Protein AF-A0A354FUV0-F1 (afdb_monomer_lite)

pLDDT: mean 94.02, std 7.77, range [60.5, 97.75]

Foldseek 3Di:
DDDDLADADEDFAAAQDVRVVCVVVNVVVNRDHYHYPNRGVVVCVVVVHDDDDDDDD

Structure (mmCIF, N/CA/C/O backbone):
data_AF-A0A354FUV0-F1
#
_entry.id   AF-A0A354FUV0-F1
#
loop_
_atom_site.group_PDB
_atom_site.id
_atom_site.type_symbol
_atom_site.label_atom_id
_atom_site.label_alt_id
_atom_site.label_comp_id
_atom_site.label_asym_id
_atom_site.label_entity_id
_atom_site.label_seq_id
_atom_site.pdbx_PDB_ins_code
_atom_site.Cartn_x
_atom_site.Cartn_y
_atom_site.Cartn_z
_atom_site.occupancy
_atom_site.B_iso_or_equiv
_atom_site.auth_seq_id
_atom_site.auth_comp_id
_atom_site.auth_asym_id
_atom_site.auth_atom_id
_atom_site.pdbx_PDB_model_num
ATOM 1 N N . THR A 1 1 ? -16.515 9.814 2.444 1.00 63.25 1 THR A N 1
ATOM 2 C CA . THR A 1 1 ? -16.458 8.427 2.967 1.00 63.25 1 THR A CA 1
ATOM 3 C C . THR A 1 1 ? -15.090 8.169 3.570 1.00 63.25 1 THR A C 1
ATOM 5 O O . THR A 1 1 ? -14.100 8.631 3.018 1.00 63.25 1 THR A O 1
ATOM 8 N N . LYS A 1 2 ? -15.024 7.509 4.734 1.00 87.19 2 LYS A N 1
ATOM 9 C CA . LYS A 1 2 ? -13.778 7.239 5.474 1.00 87.19 2 LYS A CA 1
ATOM 10 C C . LYS A 1 2 ? -13.427 5.757 5.349 1.00 87.19 2 LYS A C 1
ATOM 12 O O . LYS A 1 2 ? -14.323 4.921 5.397 1.00 87.19 2 LYS A O 1
ATOM 17 N N . LEU A 1 3 ? -12.145 5.444 5.186 1.00 92.56 3 LEU A N 1
ATOM 18 C CA . LEU A 1 3 ? -11.671 4.061 5.183 1.00 92.56 3 LEU A CA 1
ATOM 19 C C . LEU A 1 3 ? -11.847 3.430 6.574 1.00 92.56 3 LEU A C 1
ATOM 21 O O . LEU A 1 3 ? -11.550 4.057 7.594 1.00 92.56 3 LEU A O 1
ATOM 25 N N . ASP A 1 4 ? -12.319 2.187 6.599 1.00 95.38 4 ASP A N 1
ATOM 26 C CA . ASP A 1 4 ? -12.464 1.379 7.811 1.00 95.38 4 ASP A CA 1
ATOM 27 C C . ASP A 1 4 ? -11.088 0.892 8.274 1.00 95.38 4 ASP A C 1
ATOM 29 O O . ASP A 1 4 ? -10.379 0.249 7.508 1.00 95.38 4 ASP A O 1
ATOM 33 N N . ARG A 1 5 ? -10.711 1.176 9.521 1.00 95.12 5 ARG A N 1
ATOM 34 C CA . ARG A 1 5 ? -9.383 0.857 10.074 1.00 95.12 5 ARG A CA 1
ATOM 35 C C . ARG A 1 5 ? -9.181 -0.622 10.408 1.00 95.12 5 ARG A C 1
ATOM 37 O O . ARG A 1 5 ? -8.050 -1.032 10.665 1.00 95.12 5 ARG A O 1
ATOM 44 N N . THR A 1 6 ? -10.255 -1.406 10.444 1.00 95.88 6 THR A N 1
ATOM 45 C CA . THR A 1 6 ? -10.221 -2.834 10.787 1.00 95.88 6 THR A CA 1
ATOM 46 C C . THR A 1 6 ? -10.053 -3.733 9.564 1.00 95.88 6 THR A C 1
ATOM 48 O O . THR A 1 6 ? -9.558 -4.852 9.694 1.00 95.88 6 THR A O 1
ATOM 51 N N . LYS A 1 7 ? -10.393 -3.234 8.370 1.00 96.88 7 LYS A N 1
ATOM 52 C CA . LYS A 1 7 ? -10.236 -3.966 7.109 1.00 96.88 7 LYS A CA 1
ATOM 53 C C . LYS A 1 7 ? -8.775 -4.107 6.699 1.00 96.88 7 LYS A C 1
ATOM 55 O O . LYS A 1 7 ? -7.930 -3.288 7.058 1.00 96.88 7 LYS A O 1
ATOM 60 N N . THR A 1 8 ? -8.517 -5.136 5.898 1.00 97.31 8 THR A N 1
ATOM 61 C CA . THR A 1 8 ? -7.226 -5.360 5.248 1.00 97.31 8 THR A CA 1
ATOM 62 C C . THR A 1 8 ? -7.117 -4.538 3.974 1.00 97.31 8 THR A C 1
ATOM 64 O O . THR A 1 8 ? -7.994 -4.601 3.113 1.00 97.31 8 THR A O 1
ATOM 67 N N . TYR A 1 9 ? -6.015 -3.807 3.835 1.00 96.88 9 TYR A N 1
ATOM 68 C CA . TYR A 1 9 ? -5.685 -3.051 2.631 1.00 96.88 9 TYR A CA 1
ATOM 69 C C . TYR A 1 9 ? -4.387 -3.563 2.033 1.00 96.88 9 TYR A C 1
ATOM 71 O O . TYR A 1 9 ? -3.383 -3.660 2.730 1.00 96.88 9 TYR A O 1
ATOM 79 N N . LEU A 1 10 ? -4.398 -3.841 0.731 1.00 96.31 10 LEU A N 1
ATOM 80 C CA . LEU A 1 10 ? -3.182 -4.056 -0.040 1.00 96.31 10 LEU A CA 1
ATOM 81 C C . LEU A 1 10 ? -2.753 -2.728 -0.661 1.00 96.31 10 LEU A C 1
ATOM 83 O O . LEU A 1 10 ? -3.472 -2.141 -1.467 1.00 96.31 10 LEU A O 1
ATOM 87 N N . MET A 1 11 ? -1.570 -2.261 -0.292 1.00 95.44 11 MET A N 1
ATOM 88 C CA . MET A 1 11 ? -0.987 -1.026 -0.781 1.00 95.44 11 MET A CA 1
ATOM 89 C C . MET A 1 11 ? 0.158 -1.314 -1.744 1.00 95.44 11 MET A C 1
ATOM 91 O O . MET A 1 11 ? 1.004 -2.176 -1.507 1.00 95.44 11 MET A O 1
ATOM 95 N N . HIS A 1 12 ? 0.209 -0.550 -2.829 1.00 97.06 12 HIS A N 1
ATOM 96 C CA . HIS A 1 12 ? 1.267 -0.631 -3.821 1.00 97.06 12 HIS A CA 1
ATOM 97 C C . HIS A 1 12 ? 1.484 0.730 -4.490 1.00 97.06 12 HIS A C 1
ATOM 99 O O . HIS A 1 12 ? 0.685 1.657 -4.366 1.00 97.06 12 HIS A O 1
ATOM 105 N N . CYS A 1 13 ? 2.581 0.852 -5.230 1.00 96.06 13 CYS A N 1
ATOM 106 C CA . CYS A 1 13 ? 2.754 1.904 -6.228 1.00 96.06 13 CYS A CA 1
ATOM 107 C C . CYS A 1 13 ? 3.392 1.290 -7.483 1.00 96.06 13 CYS A C 1
ATOM 109 O O . CYS A 1 13 ? 3.237 0.094 -7.717 1.00 96.06 13 CYS A O 1
ATOM 111 N N . ARG A 1 14 ? 4.120 2.069 -8.295 1.00 96.31 14 ARG A N 1
ATOM 112 C CA . ARG A 1 14 ? 4.826 1.522 -9.467 1.00 96.31 14 ARG A CA 1
ATOM 113 C C . ARG A 1 14 ? 5.962 0.567 -9.074 1.00 96.31 14 ARG A C 1
ATOM 115 O O . ARG A 1 14 ? 6.018 -0.544 -9.580 1.00 96.31 14 ARG A O 1
ATOM 122 N N . SER A 1 15 ? 6.841 0.993 -8.167 1.00 97.19 15 SER A N 1
ATOM 123 C CA . SER A 1 15 ? 8.108 0.309 -7.843 1.00 97.19 15 SER A CA 1
ATOM 124 C C . SER A 1 15 ? 8.372 0.135 -6.341 1.00 97.19 15 SER A C 1
ATOM 126 O O . SER A 1 15 ? 9.500 -0.130 -5.953 1.00 97.19 15 SER A O 1
ATOM 128 N N . GLY A 1 16 ? 7.371 0.363 -5.488 1.00 96.69 16 GLY A N 1
ATOM 129 C CA . GLY A 1 16 ? 7.496 0.246 -4.028 1.00 96.69 16 GLY A CA 1
ATOM 130 C C . GLY A 1 16 ? 7.699 1.552 -3.264 1.00 96.69 16 GLY A C 1
ATOM 131 O O . GLY A 1 16 ? 7.032 1.758 -2.254 1.00 96.69 16 GLY A O 1
ATOM 132 N N . GLY A 1 17 ? 8.522 2.476 -3.770 1.00 97.00 17 GLY A N 1
ATOM 133 C CA . GLY A 1 17 ? 8.992 3.636 -2.991 1.00 97.00 17 GLY A CA 1
ATOM 134 C C . GLY A 1 17 ? 7.895 4.512 -2.364 1.00 97.00 17 GLY A C 1
ATOM 135 O O . GLY A 1 17 ? 7.893 4.733 -1.156 1.00 97.00 17 GLY A O 1
ATOM 136 N N . ARG A 1 18 ? 6.912 4.968 -3.155 1.00 97.31 18 ARG A N 1
ATOM 137 C CA . ARG A 1 18 ? 5.813 5.829 -2.656 1.00 97.31 18 ARG A CA 1
ATOM 138 C C . ARG A 1 18 ? 4.928 5.118 -1.635 1.00 97.31 18 ARG A C 1
ATOM 140 O O . ARG A 1 18 ? 4.543 5.707 -0.633 1.00 97.31 18 ARG A O 1
ATOM 147 N N . SER A 1 19 ? 4.620 3.848 -1.892 1.00 96.88 19 SER A N 1
ATOM 148 C CA . SER A 1 19 ? 3.844 3.027 -0.960 1.00 96.88 19 SER A CA 1
ATOM 149 C C . SER A 1 19 ? 4.585 2.833 0.364 1.00 96.88 19 SER A C 1
ATOM 151 O O . SER A 1 19 ? 3.976 3.036 1.409 1.00 96.88 19 SER A O 1
ATOM 153 N N . THR A 1 20 ? 5.898 2.572 0.337 1.00 97.56 20 THR A N 1
ATOM 154 C CA . THR A 1 20 ? 6.725 2.478 1.551 1.00 97.56 20 THR A CA 1
ATOM 155 C C . THR A 1 20 ? 6.679 3.769 2.362 1.00 97.56 20 THR A C 1
ATOM 157 O O . THR A 1 20 ? 6.430 3.732 3.563 1.00 97.56 20 THR A O 1
ATOM 160 N N . ALA A 1 21 ? 6.845 4.920 1.700 1.00 97.62 21 ALA A N 1
ATOM 161 C CA . ALA A 1 21 ? 6.830 6.229 2.352 1.00 97.62 21 ALA A CA 1
ATOM 162 C C . ALA A 1 21 ? 5.497 6.544 3.058 1.00 97.62 21 ALA A C 1
ATOM 164 O O . ALA A 1 21 ? 5.468 7.334 3.998 1.00 97.62 21 ALA A O 1
ATOM 165 N N . SER A 1 22 ? 4.393 5.920 2.636 1.00 96.69 22 SER A N 1
ATOM 166 C CA . SER A 1 22 ? 3.085 6.114 3.265 1.00 96.69 22 SER A CA 1
ATOM 167 C C . SER A 1 22 ? 2.834 5.224 4.489 1.00 96.69 22 SER A C 1
ATOM 169 O O . SER A 1 22 ? 1.991 5.576 5.313 1.00 96.69 22 SER A O 1
ATOM 171 N N . LEU A 1 23 ? 3.566 4.115 4.667 1.00 96.44 23 LEU A N 1
ATOM 172 C CA . LEU A 1 23 ? 3.341 3.160 5.766 1.00 96.44 23 LEU A CA 1
ATOM 173 C C . LEU A 1 23 ? 3.358 3.797 7.171 1.00 96.44 23 LEU A C 1
ATOM 175 O O . LEU A 1 23 ? 2.473 3.465 7.965 1.00 96.44 23 LEU A O 1
ATOM 179 N N . PRO A 1 24 ? 4.257 4.754 7.498 1.00 97.50 24 PRO A N 1
ATOM 180 C CA . PRO A 1 24 ? 4.229 5.425 8.799 1.00 97.50 24 PRO A CA 1
ATOM 181 C C . PRO A 1 24 ? 2.921 6.180 9.055 1.00 97.50 24 PRO A C 1
ATOM 183 O O . PRO A 1 24 ? 2.441 6.229 10.186 1.00 97.50 24 PRO A O 1
ATOM 186 N N . VAL A 1 25 ? 2.312 6.740 8.004 1.00 96.62 25 VAL A N 1
ATOM 187 C CA . VAL A 1 25 ? 1.026 7.443 8.095 1.00 96.62 25 VAL A CA 1
ATOM 188 C C . VAL A 1 25 ? -0.100 6.453 8.371 1.00 96.62 25 VAL A C 1
ATOM 190 O O . VAL A 1 25 ? -0.914 6.698 9.255 1.00 96.62 25 VAL A O 1
ATOM 193 N N . TRP A 1 26 ? -0.127 5.313 7.678 1.00 96.19 26 TRP A N 1
ATOM 194 C CA . TRP A 1 26 ? -1.108 4.252 7.935 1.00 96.19 26 TRP A CA 1
ATOM 195 C C . TRP A 1 26 ? -1.041 3.744 9.377 1.00 96.19 26 TRP A C 1
ATOM 197 O O . TRP A 1 26 ? -2.076 3.635 10.038 1.00 96.19 26 TRP A O 1
ATOM 207 N N . ASN A 1 27 ? 0.175 3.526 9.883 1.00 95.12 27 ASN A N 1
ATOM 208 C CA . ASN A 1 27 ? 0.402 3.135 11.270 1.00 95.12 27 ASN A CA 1
ATOM 209 C C . ASN A 1 27 ? -0.077 4.220 12.250 1.00 95.12 27 ASN A C 1
ATOM 211 O O . ASN A 1 27 ? -0.877 3.947 13.140 1.00 95.12 27 ASN A O 1
ATOM 215 N N . ARG A 1 28 ? 0.321 5.484 12.033 1.00 97.44 28 ARG A N 1
ATOM 216 C CA . ARG A 1 28 ? -0.107 6.632 12.857 1.00 97.44 28 ARG A CA 1
ATOM 217 C C . ARG A 1 28 ? -1.627 6.812 12.875 1.00 97.44 28 ARG A C 1
ATOM 219 O O . ARG A 1 28 ? -2.185 7.261 13.871 1.00 97.44 28 ARG A O 1
ATOM 226 N N . LEU A 1 29 ? -2.304 6.481 11.777 1.00 96.00 29 LEU A N 1
AT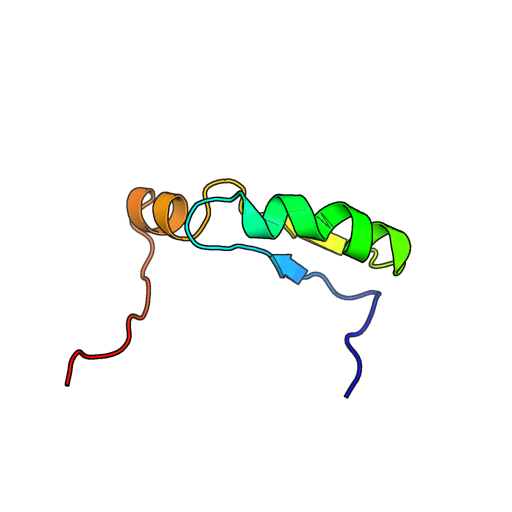OM 227 C CA . LEU A 1 29 ? -3.760 6.557 11.661 1.00 96.00 29 LEU A CA 1
ATOM 228 C C . LEU A 1 29 ? -4.490 5.350 12.273 1.00 96.00 29 LEU A C 1
ATOM 230 O O . LEU A 1 29 ? -5.723 5.371 12.328 1.00 96.00 29 LEU A O 1
ATOM 234 N N . GLY A 1 30 ? -3.769 4.333 12.753 1.00 96.44 30 GLY A N 1
ATOM 235 C CA . GLY A 1 30 ? -4.323 3.183 13.465 1.00 96.44 30 GLY A CA 1
ATOM 236 C C . GLY A 1 30 ? -4.984 2.142 12.564 1.00 96.44 30 GLY A C 1
ATOM 237 O O . GLY A 1 30 ? -5.946 1.501 12.986 1.00 96.44 30 GLY A O 1
ATOM 238 N N . PHE A 1 31 ? -4.527 1.996 11.317 1.00 97.00 31 PHE A N 1
ATOM 239 C CA . PHE A 1 31 ? -4.962 0.889 10.466 1.00 97.00 31 PHE A CA 1
ATOM 240 C C . PHE A 1 31 ? -4.332 -0.415 10.940 1.00 97.00 31 PHE A C 1
ATOM 242 O O . PHE A 1 31 ? -3.116 -0.505 11.080 1.00 97.00 31 PHE A O 1
ATOM 249 N N . LYS A 1 32 ? -5.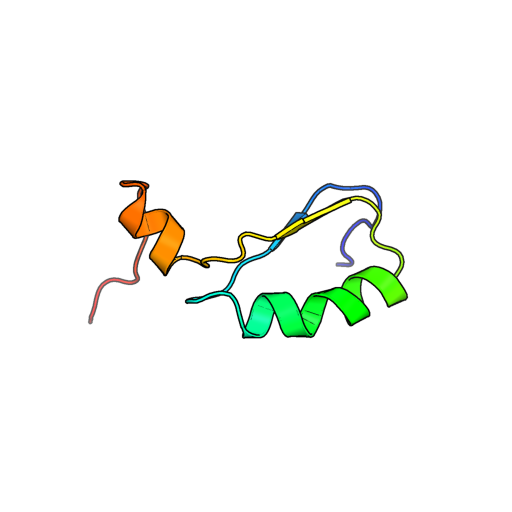170 -1.426 11.171 1.00 95.31 32 LYS A N 1
ATOM 250 C CA . LYS A 1 32 ? -4.733 -2.690 11.773 1.00 95.31 32 LYS A CA 1
ATOM 251 C C . LYS A 1 32 ? -4.053 -3.619 10.774 1.00 95.31 32 LYS A C 1
ATOM 253 O O . LYS A 1 32 ? -3.106 -4.305 11.131 1.00 95.31 32 LYS A O 1
ATOM 258 N N . ASN A 1 33 ? -4.542 -3.632 9.535 1.00 96.62 33 ASN A N 1
ATOM 259 C CA . ASN A 1 33 ? -4.184 -4.641 8.545 1.00 96.62 33 ASN A CA 1
ATOM 260 C C . ASN A 1 33 ? -3.759 -3.970 7.231 1.00 96.62 33 ASN A C 1
ATOM 262 O O . ASN A 1 33 ? -4.596 -3.629 6.394 1.00 96.62 33 ASN A O 1
ATOM 266 N N . VAL A 1 34 ? -2.452 -3.771 7.045 1.00 96.69 34 VAL A N 1
ATOM 267 C CA . VAL A 1 34 ? -1.886 -3.183 5.820 1.00 96.69 34 VAL A CA 1
ATOM 268 C C . VAL A 1 34 ? -0.853 -4.134 5.233 1.00 96.69 34 VAL A C 1
ATOM 270 O O . VAL A 1 34 ? 0.212 -4.346 5.804 1.00 96.69 34 VAL A O 1
ATOM 273 N N . LEU A 1 35 ? -1.176 -4.696 4.074 1.00 97.38 35 LEU A N 1
ATOM 274 C CA . LEU A 1 35 ? -0.269 -5.489 3.260 1.00 97.38 35 LEU A CA 1
ATOM 275 C C . LEU A 1 35 ? 0.426 -4.562 2.270 1.00 97.38 35 LEU A C 1
ATOM 277 O O . LEU A 1 35 ? -0.217 -3.727 1.635 1.00 97.38 35 LEU A O 1
ATOM 281 N N . HIS A 1 36 ? 1.735 -4.710 2.104 1.00 97.25 36 HIS A N 1
ATOM 282 C CA . HIS A 1 36 ? 2.508 -3.875 1.192 1.00 97.25 36 HIS A CA 1
ATOM 283 C C . HIS A 1 36 ? 3.133 -4.715 0.083 1.00 97.25 36 HIS A C 1
ATOM 285 O O . HIS A 1 36 ? 3.988 -5.560 0.332 1.00 97.25 36 HIS A O 1
ATOM 291 N N . LEU A 1 37 ? 2.744 -4.443 -1.164 1.00 97.31 37 LEU A N 1
ATOM 292 C CA . LEU A 1 37 ? 3.428 -4.979 -2.335 1.00 97.31 37 LEU A CA 1
ATOM 293 C C . LEU A 1 37 ? 4.690 -4.146 -2.602 1.00 97.31 37 LEU A C 1
ATOM 295 O O . LEU A 1 37 ? 4.675 -3.169 -3.360 1.00 97.31 37 LEU A O 1
ATOM 299 N N . SER A 1 38 ? 5.785 -4.531 -1.949 1.00 96.31 38 SER A N 1
ATOM 300 C CA . SER A 1 38 ? 7.052 -3.789 -1.927 1.00 96.31 38 SER A CA 1
ATOM 301 C C . SER A 1 38 ? 7.708 -3.625 -3.295 1.00 96.31 38 SER A C 1
ATOM 303 O O . SER A 1 38 ? 8.340 -2.608 -3.549 1.00 96.31 38 SER A O 1
ATOM 305 N N . SER A 1 39 ? 7.505 -4.561 -4.216 1.00 96.56 39 SER A N 1
ATOM 306 C CA . SER A 1 39 ? 8.006 -4.483 -5.593 1.00 96.56 39 SER A CA 1
ATOM 307 C C . SER A 1 39 ? 7.112 -3.650 -6.528 1.00 96.56 39 SER A C 1
ATOM 309 O O . SER A 1 39 ? 7.488 -3.369 -7.672 1.00 96.56 39 SER A O 1
ATOM 311 N N . GLY A 1 40 ? 5.943 -3.214 -6.044 1.00 96.94 40 GLY A N 1
ATOM 312 C CA . GLY A 1 40 ? 4.942 -2.469 -6.801 1.00 96.94 40 GLY A CA 1
ATOM 313 C C . GLY A 1 40 ? 4.364 -3.240 -7.992 1.00 96.94 40 GLY A C 1
ATOM 314 O O . GLY A 1 40 ? 4.545 -4.448 -8.143 1.00 96.94 40 GLY A O 1
ATOM 315 N N . THR A 1 41 ? 3.681 -2.521 -8.884 1.00 97.25 41 THR A N 1
ATOM 316 C CA . THR A 1 41 ? 3.113 -3.106 -10.109 1.00 97.25 41 THR A CA 1
ATOM 317 C C . THR A 1 41 ? 4.182 -3.673 -11.045 1.00 97.25 41 THR A C 1
ATOM 319 O O . THR A 1 41 ? 3.882 -4.561 -11.834 1.00 97.25 41 THR A O 1
ATOM 322 N N . LEU A 1 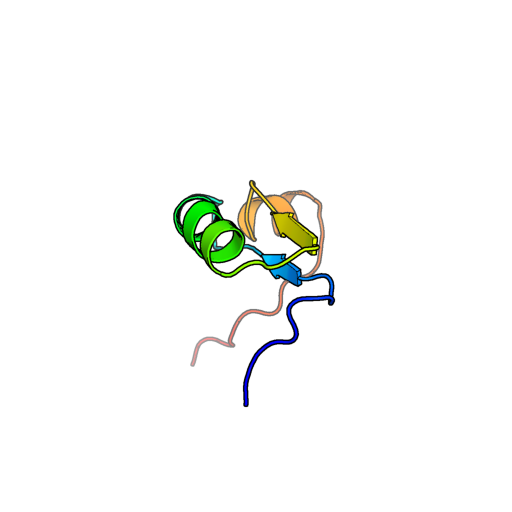42 ? 5.435 -3.207 -10.963 1.00 96.62 42 LEU A N 1
ATOM 323 C CA . LEU A 1 42 ? 6.542 -3.807 -11.714 1.00 96.62 42 LEU A CA 1
ATOM 324 C C . LEU A 1 42 ? 6.817 -5.247 -11.269 1.00 96.62 42 LEU A C 1
ATOM 326 O O . LEU A 1 42 ? 6.998 -6.114 -12.117 1.00 96.62 42 LEU A O 1
ATOM 330 N N . GLY A 1 43 ? 6.837 -5.518 -9.961 1.00 97.38 43 GLY A N 1
ATOM 331 C CA . GLY A 1 43 ? 6.972 -6.886 -9.458 1.00 97.38 43 GLY A CA 1
ATOM 332 C C . GLY A 1 43 ? 5.764 -7.757 -9.781 1.00 97.38 43 GLY A C 1
ATOM 333 O O . GLY A 1 43 ? 5.942 -8.903 -10.173 1.00 97.38 43 GLY A O 1
ATOM 334 N N . TRP A 1 44 ? 4.558 -7.188 -9.707 1.00 96.88 44 TRP A N 1
ATOM 335 C CA . TRP A 1 44 ? 3.316 -7.854 -10.117 1.00 96.88 44 TRP A CA 1
ATOM 336 C C . TRP A 1 44 ? 3.389 -8.370 -11.562 1.00 96.88 44 TRP A C 1
ATOM 338 O O . TRP A 1 44 ? 3.186 -9.553 -11.813 1.00 96.88 44 TRP A O 1
ATOM 348 N N . VAL A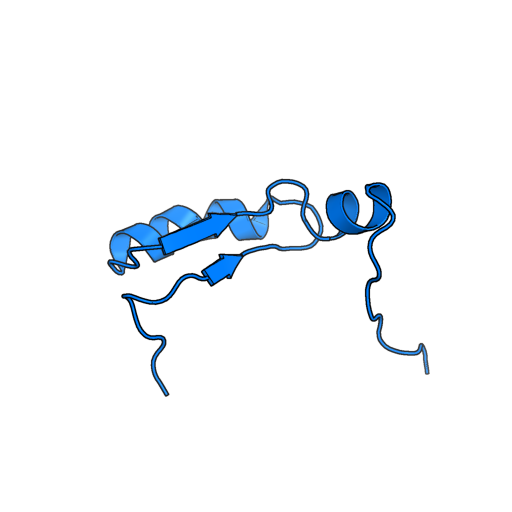 1 45 ? 3.778 -7.503 -12.503 1.00 96.94 45 VAL A N 1
ATOM 349 C CA . VAL A 1 45 ? 3.928 -7.872 -13.920 1.00 96.94 45 VAL A CA 1
ATOM 350 C C . VAL A 1 45 ? 5.056 -8.888 -14.123 1.00 96.94 45 VAL A C 1
ATOM 352 O O . VAL A 1 45 ? 4.885 -9.836 -14.882 1.00 96.94 45 VAL A O 1
ATOM 355 N N . ARG A 1 46 ? 6.194 -8.749 -13.424 1.00 97.50 46 ARG A N 1
ATOM 356 C CA . ARG A 1 46 ? 7.286 -9.744 -13.485 1.00 97.50 46 ARG A CA 1
ATOM 357 C C . ARG A 1 46 ? 6.860 -11.125 -12.988 1.00 97.50 46 ARG A C 1
ATOM 359 O O . ARG A 1 46 ? 7.391 -12.116 -13.469 1.00 97.50 46 ARG A O 1
ATOM 366 N N . ALA A 1 47 ? 5.906 -11.187 -12.063 1.00 97.75 47 ALA A N 1
ATOM 367 C CA . ALA A 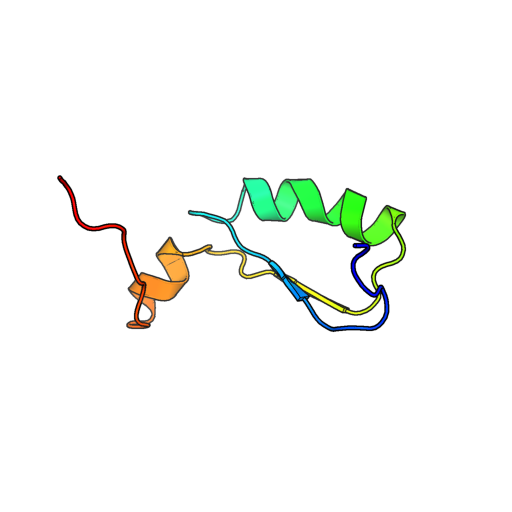1 47 ? 5.305 -12.430 -11.587 1.00 97.75 47 ALA A CA 1
ATOM 368 C C . ALA A 1 47 ? 4.241 -13.001 -12.552 1.00 97.75 47 ALA A C 1
ATOM 370 O O . ALA A 1 47 ? 3.498 -13.905 -12.175 1.00 97.75 47 ALA A O 1
ATOM 371 N N . GLY A 1 48 ? 4.128 -12.461 -13.772 1.00 97.31 48 GLY A N 1
ATOM 372 C CA . GLY A 1 48 ? 3.185 -12.918 -14.794 1.00 97.31 48 GLY A CA 1
ATOM 373 C C . GLY A 1 48 ? 1.730 -12.535 -14.523 1.00 97.31 48 GLY A C 1
ATOM 374 O O . GLY A 1 48 ? 0.829 -13.057 -15.173 1.00 97.31 48 GLY A O 1
ATOM 375 N N . GLN A 1 49 ? 1.477 -11.643 -13.562 1.00 97.12 49 GLN A N 1
ATOM 376 C CA . GLN A 1 49 ? 0.120 -11.272 -13.180 1.00 97.12 49 GLN A CA 1
ATOM 377 C C . GLN A 1 49 ? -0.461 -10.197 -14.116 1.00 97.12 49 GLN A C 1
ATOM 379 O O . GLN A 1 49 ? 0.269 -9.309 -14.575 1.00 97.12 49 GLN A O 1
ATOM 384 N N . PRO A 1 50 ? -1.782 -10.217 -14.375 1.00 96.50 50 PRO A N 1
ATOM 385 C CA . PRO A 1 50 ? -2.419 -9.254 -15.265 1.00 96.50 50 PRO A CA 1
ATOM 386 C C . PRO A 1 50 ? -2.438 -7.850 -14.651 1.00 96.50 50 PRO A C 1
ATOM 388 O O . PRO A 1 50 ? -2.692 -7.675 -13.457 1.00 96.50 50 PRO A O 1
ATOM 391 N N . LEU A 1 51 ? -2.221 -6.829 -15.483 1.00 94.50 51 LEU A N 1
ATOM 392 C CA . LEU A 1 51 ? -2.343 -5.423 -15.102 1.00 94.50 51 LEU A CA 1
ATOM 393 C C . LEU A 1 51 ? -3.152 -4.670 -16.159 1.00 94.50 51 LEU A C 1
ATOM 395 O O . LEU A 1 51 ? -2.755 -4.601 -17.322 1.00 94.50 51 LEU A O 1
ATOM 399 N N . VAL A 1 52 ? -4.268 -4.069 -15.746 1.00 94.06 52 VAL A N 1
ATOM 400 C C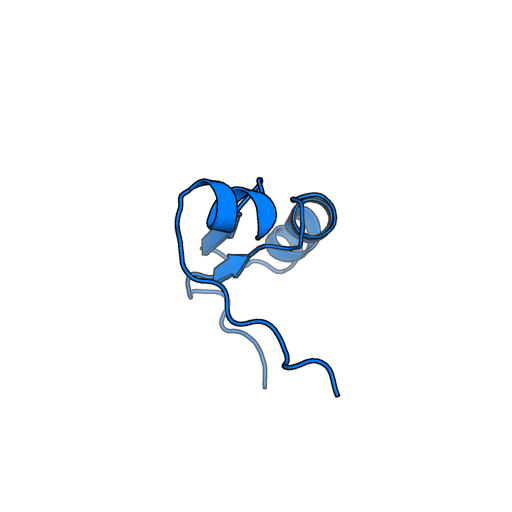A . VAL A 1 52 ? -5.054 -3.197 -16.624 1.00 94.06 52 VAL A CA 1
ATOM 401 C C . VAL A 1 52 ? -4.331 -1.860 -16.754 1.00 94.06 52 VAL A C 1
ATOM 403 O O . VAL A 1 52 ? -4.108 -1.159 -15.768 1.00 94.06 52 VAL A O 1
ATOM 406 N N . VAL A 1 53 ? -3.970 -1.503 -17.983 1.00 88.12 53 VAL A N 1
ATOM 407 C CA . VAL A 1 53 ? -3.398 -0.198 -18.328 1.00 88.12 53 VAL A CA 1
ATOM 408 C C . VAL A 1 53 ? -4.415 0.598 -19.136 1.00 88.12 53 VAL A C 1
ATOM 410 O O . VAL A 1 53 ? -5.186 0.030 -19.910 1.00 88.12 53 VAL A O 1
ATOM 413 N N . ALA A 1 54 ? -4.438 1.919 -18.951 1.00 86.50 54 ALA A N 1
ATOM 414 C CA . ALA A 1 54 ? -5.277 2.777 -19.776 1.00 86.50 54 ALA A CA 1
ATOM 415 C C . ALA A 1 54 ? -4.889 2.602 -21.251 1.00 86.50 54 ALA A C 1
ATOM 417 O O . ALA A 1 54 ? -3.700 2.590 -21.587 1.00 86.50 54 ALA A O 1
ATOM 418 N N . LYS A 1 55 ? -5.887 2.477 -22.133 1.00 76.06 55 LYS A N 1
ATOM 419 C CA . LYS A 1 55 ? -5.642 2.521 -23.576 1.00 76.06 55 LYS A CA 1
ATOM 420 C C . LYS A 1 55 ? -5.011 3.875 -23.903 1.00 76.06 55 LYS A C 1
ATOM 422 O O . LYS A 1 55 ? -5.525 4.909 -23.473 1.00 76.06 55 LYS A O 1
ATOM 427 N N . LYS A 1 56 ? -3.892 3.868 -24.632 1.00 70.69 56 LYS A N 1
ATOM 428 C CA . LYS A 1 56 ? -3.373 5.102 -25.231 1.00 70.69 56 LYS A CA 1
ATOM 429 C C . LYS A 1 56 ? -4.451 5.636 -26.180 1.00 70.69 56 LYS A C 1
ATOM 431 O O . LYS A 1 56 ? -5.039 4.841 -26.913 1.00 70.69 56 LYS A O 1
ATOM 436 N N . LYS A 1 57 ? -4.751 6.932 -26.071 1.00 60.50 57 LYS A N 1
ATOM 437 C CA . LYS A 1 57 ? -5.551 7.641 -27.073 1.00 60.50 57 LYS A CA 1
ATOM 438 C C . LYS A 1 57 ? -4.775 7.717 -28.379 1.00 60.50 57 LYS A C 1
ATOM 440 O O . LYS A 1 57 ? -3.530 7.827 -28.284 1.00 60.50 57 LYS A O 1
#

Radius of gyration: 13.39 Å; chains: 1; bounding box: 25×21×40 Å

Sequence (57 aa):
TKLDRTKTYLMHCRSGGRSTASLPVWNRLGFKNVLHLSSGTLGWVRAGQPLVVAKKK

Secondary structure (DSSP, 8-state):
----TTSEEEE--SSSHHHHHHHHHHHHTT-SEEEE-TTHHHHHHHTT-----PPP-